Protein AF-K1TNN7-F1 (afdb_monomer)

Solvent-accessible surface area (backbone atoms only — not comparable to full-atom values): 4662 Å² total; per-residue (Å²): 96,80,46,77,43,74,40,47,73,35,65,42,70,88,71,54,43,70,38,89,86,79,72,42,76,49,61,84,90,46,55,75,38,64,34,69,69,36,52,53,52,46,48,53,51,46,54,46,20,73,76,62,68,34,49,76,44,77,47,70,86,70,63,82,76,45,52,58,48,53,52,50,53,60,72,74,105

Organism: NCBI:txid408170

Structure (mmCIF, N/CA/C/O backbone):
data_AF-K1TNN7-F1
#
_entry.id   AF-K1TNN7-F1
#
loop_
_atom_site.group_PDB
_atom_site.id
_atom_site.type_symbol
_atom_site.label_atom_id
_atom_site.label_alt_id
_atom_site.label_comp_id
_atom_site.label_asym_id
_atom_site.label_entity_id
_atom_site.label_seq_id
_atom_site.pdbx_PDB_ins_code
_atom_site.Cartn_x
_atom_site.Cartn_y
_atom_site.Cart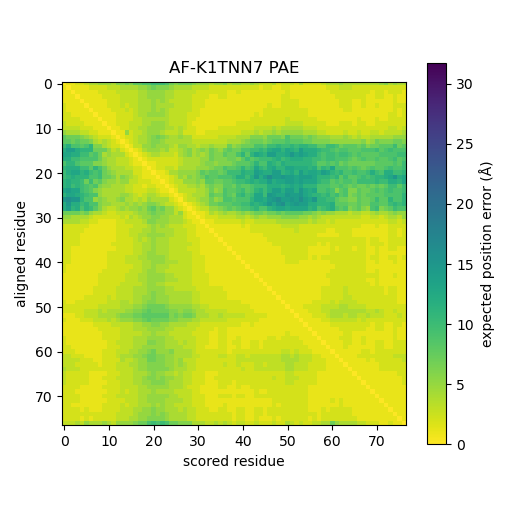n_z
_atom_site.occupancy
_atom_site.B_iso_or_equiv
_atom_site.auth_seq_id
_atom_site.auth_comp_id
_atom_site.auth_asym_id
_atom_site.auth_atom_id
_atom_site.pdbx_PDB_model_num
ATOM 1 N N . MET A 1 1 ? -14.700 4.278 15.212 1.00 97.00 1 MET A N 1
ATOM 2 C CA . MET A 1 1 ? -14.578 4.985 13.911 1.00 97.00 1 MET A CA 1
ATOM 3 C C . MET A 1 1 ? -14.145 3.985 12.840 1.00 97.00 1 MET A C 1
ATOM 5 O O . MET A 1 1 ? -13.464 3.032 13.198 1.00 97.00 1 MET A O 1
ATOM 9 N N . LYS A 1 2 ? -14.553 4.144 11.573 1.00 98.44 2 LYS A N 1
ATOM 10 C CA . LYS A 1 2 ? -14.109 3.285 10.457 1.00 98.44 2 LYS A CA 1
ATOM 11 C C . LYS A 1 2 ? -13.353 4.138 9.442 1.00 98.44 2 LYS A C 1
ATOM 13 O O . LYS A 1 2 ? -13.887 5.166 9.036 1.00 98.44 2 LYS A O 1
ATOM 18 N N . ILE A 1 3 ? -12.153 3.714 9.060 1.00 98.69 3 ILE A N 1
ATOM 19 C CA . ILE A 1 3 ? -11.280 4.422 8.117 1.00 98.69 3 ILE A CA 1
ATOM 20 C C . ILE A 1 3 ? -10.956 3.475 6.966 1.00 98.69 3 ILE A C 1
ATOM 22 O O . ILE A 1 3 ? -10.631 2.311 7.198 1.00 98.69 3 ILE A O 1
ATOM 26 N N . VAL A 1 4 ? -11.042 3.977 5.735 1.00 98.69 4 VAL A N 1
ATOM 27 C CA . VAL A 1 4 ? -10.558 3.271 4.547 1.00 98.69 4 VAL A CA 1
ATOM 28 C C . VAL A 1 4 ? -9.374 4.043 3.983 1.00 98.69 4 VAL A C 1
ATOM 30 O O . VAL A 1 4 ? -9.510 5.232 3.703 1.00 98.69 4 VAL A O 1
ATOM 33 N N . VAL A 1 5 ? -8.236 3.373 3.820 1.00 98.75 5 VAL A N 1
ATOM 34 C CA . VAL A 1 5 ? -7.030 3.939 3.206 1.00 98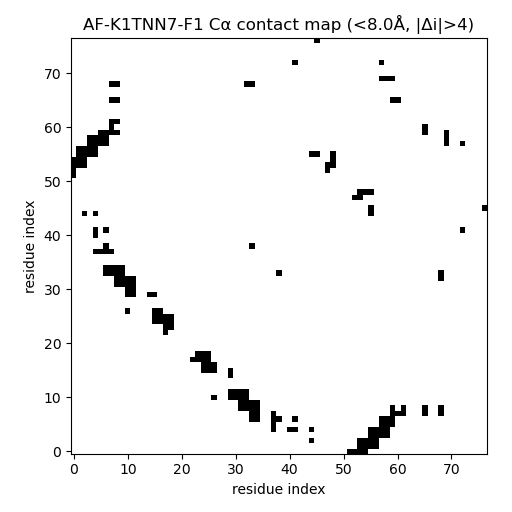.75 5 VAL 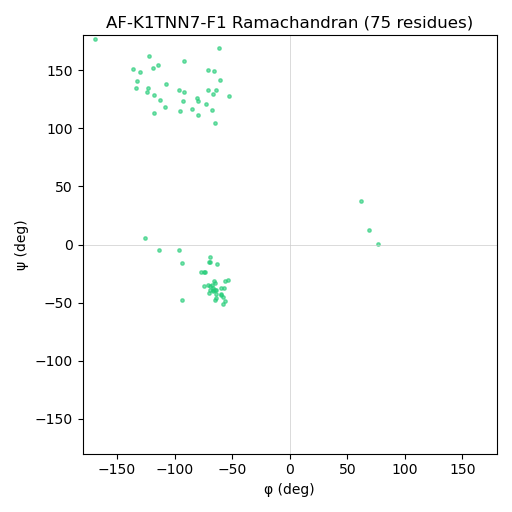A CA 1
ATOM 35 C C . VAL A 1 5 ? -6.844 3.300 1.836 1.00 98.75 5 VAL A C 1
ATOM 37 O O . VAL A 1 5 ? -6.695 2.082 1.718 1.00 98.75 5 VAL A O 1
ATOM 40 N N . CYS A 1 6 ? -6.879 4.122 0.794 1.00 98.69 6 CYS A N 1
ATOM 41 C CA . CYS A 1 6 ? -6.545 3.694 -0.557 1.00 98.69 6 CYS A CA 1
ATOM 42 C C . CYS A 1 6 ? -5.031 3.790 -0.729 1.00 98.69 6 CYS A C 1
ATOM 44 O O . CYS A 1 6 ? -4.493 4.891 -0.668 1.00 98.69 6 CYS A O 1
ATOM 46 N N . ILE A 1 7 ? -4.372 2.657 -0.955 1.00 98.69 7 ILE A N 1
ATOM 47 C CA . ILE A 1 7 ? -2.933 2.602 -1.219 1.00 98.69 7 ILE A CA 1
ATOM 48 C C . ILE A 1 7 ? -2.670 2.115 -2.640 1.00 98.69 7 ILE A C 1
ATOM 50 O O . ILE A 1 7 ? -3.469 1.374 -3.226 1.00 98.69 7 ILE A O 1
ATOM 54 N N . LYS A 1 8 ? -1.530 2.496 -3.203 1.00 98.62 8 LYS A N 1
ATOM 55 C CA . LYS A 1 8 ? -1.139 2.153 -4.564 1.00 98.62 8 LYS A CA 1
ATOM 56 C C . LYS A 1 8 ? 0.295 1.658 -4.616 1.00 98.62 8 LYS A C 1
ATOM 58 O O . LYS A 1 8 ? 1.204 2.264 -4.058 1.00 98.62 8 LYS A O 1
ATOM 63 N N . GLN A 1 9 ? 0.486 0.562 -5.343 1.00 98.25 9 GLN A N 1
ATOM 64 C CA . GLN A 1 9 ? 1.813 0.079 -5.689 1.00 98.25 9 GLN A CA 1
ATOM 65 C C . GLN A 1 9 ? 2.323 0.887 -6.883 1.00 98.25 9 GLN A C 1
ATOM 67 O O . GLN A 1 9 ? 1.642 0.981 -7.911 1.00 98.25 9 GLN A O 1
ATOM 72 N N . VAL A 1 10 ? 3.507 1.474 -6.747 1.00 96.06 10 VAL A N 1
ATOM 73 C CA . VAL A 1 10 ? 4.162 2.276 -7.784 1.00 96.06 10 VAL A CA 1
ATOM 74 C C . VAL A 1 10 ? 5.603 1.800 -7.972 1.00 96.06 10 VAL A C 1
ATOM 76 O O . VAL A 1 10 ? 6.217 1.340 -7.011 1.00 96.06 10 VAL A O 1
ATOM 79 N N . PRO A 1 11 ? 6.175 1.885 -9.184 1.00 93.19 11 PRO A N 1
ATOM 80 C CA . PRO A 1 11 ? 7.618 1.758 -9.346 1.00 93.19 11 PRO A CA 1
ATOM 81 C C . PRO A 1 11 ? 8.318 2.862 -8.553 1.00 93.19 11 PRO A C 1
ATOM 83 O O . PRO A 1 11 ? 7.843 4.000 -8.555 1.00 93.19 11 PRO A O 1
ATOM 86 N N . ASP A 1 12 ? 9.446 2.551 -7.926 1.00 93.25 12 ASP A N 1
ATOM 87 C CA . ASP A 1 12 ? 10.257 3.558 -7.250 1.00 93.25 12 ASP A CA 1
ATOM 88 C C . ASP A 1 12 ? 10.817 4.563 -8.266 1.00 93.25 12 ASP A C 1
ATOM 90 O O . ASP A 1 12 ? 11.754 4.28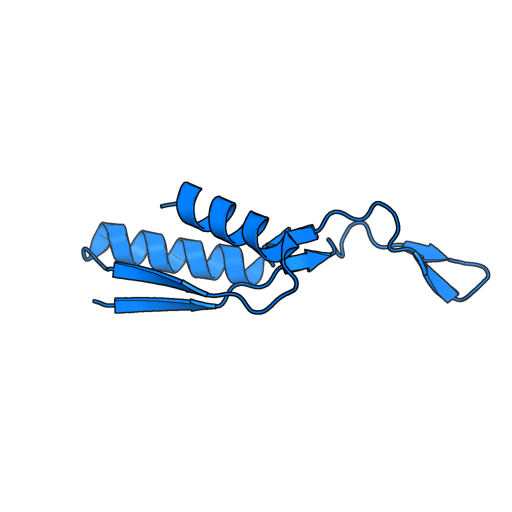7 -9.017 1.00 93.25 12 ASP A O 1
ATOM 94 N N . THR A 1 13 ? 10.224 5.755 -8.299 1.00 87.94 13 THR A N 1
ATOM 95 C CA . THR A 1 13 ? 10.598 6.801 -9.251 1.00 87.94 13 THR A CA 1
ATOM 96 C C . THR A 1 13 ? 11.976 7.396 -8.990 1.00 87.94 13 THR A C 1
ATOM 98 O O . THR A 1 13 ? 12.508 8.059 -9.878 1.00 87.94 13 THR A O 1
ATOM 101 N N . THR A 1 14 ? 12.561 7.171 -7.810 1.00 87.19 14 THR A N 1
ATOM 102 C CA . THR A 1 14 ? 13.916 7.642 -7.483 1.00 87.19 14 THR A CA 1
ATOM 103 C C . THR A 1 14 ? 15.001 6.813 -8.174 1.00 87.19 14 THR A C 1
ATOM 105 O O . THR A 1 14 ? 16.081 7.329 -8.456 1.00 87.19 14 THR A O 1
ATOM 108 N N . GLU A 1 15 ? 14.679 5.569 -8.541 1.00 84.38 15 GLU A N 1
ATOM 109 C CA . GLU A 1 15 ? 15.566 4.638 -9.250 1.00 84.38 15 GLU A CA 1
ATOM 110 C C . GLU A 1 15 ? 15.348 4.641 -10.775 1.00 84.38 15 GLU A C 1
ATOM 112 O O . GLU A 1 15 ? 16.091 3.999 -11.524 1.00 84.38 15 GLU A O 1
ATOM 117 N N . ILE A 1 16 ? 14.345 5.376 -11.272 1.00 84.75 16 ILE A N 1
ATOM 118 C CA . ILE A 1 16 ? 14.059 5.457 -12.708 1.00 84.75 16 ILE A CA 1
ATOM 119 C C . ILE A 1 16 ? 15.146 6.260 -13.422 1.00 84.75 16 ILE A C 1
ATOM 121 O O . ILE A 1 16 ? 15.497 7.377 -13.040 1.00 84.75 16 ILE A O 1
ATOM 125 N N . ARG A 1 17 ? 15.626 5.710 -14.539 1.00 85.00 17 ARG A N 1
ATOM 126 C CA . ARG A 1 17 ? 16.604 6.360 -15.416 1.00 85.00 17 ARG A CA 1
ATOM 127 C C . ARG A 1 17 ? 16.019 6.570 -16.805 1.00 85.00 17 ARG A C 1
ATOM 129 O O . ARG A 1 17 ? 15.155 5.819 -17.252 1.00 85.00 17 ARG A O 1
ATOM 136 N N . LEU A 1 18 ? 16.505 7.595 -17.493 1.00 88.12 18 LEU A N 1
ATOM 137 C CA . LEU A 1 18 ? 16.241 7.808 -18.912 1.00 88.12 18 LEU A CA 1
ATOM 138 C C . LEU A 1 18 ? 17.351 7.150 -19.721 1.00 88.12 18 LEU A C 1
ATOM 140 O O . LEU A 1 18 ? 18.531 7.364 -19.442 1.00 88.12 18 LEU A O 1
ATOM 144 N N . ASP A 1 19 ? 16.970 6.374 -20.728 1.00 88.00 19 ASP A N 1
ATOM 145 C CA . ASP A 1 19 ? 17.899 5.948 -21.763 1.00 88.00 19 ASP A CA 1
ATOM 146 C C . ASP A 1 19 ? 18.314 7.190 -22.575 1.00 88.00 19 ASP A C 1
ATOM 148 O O . ASP A 1 19 ? 17.464 7.809 -23.226 1.00 88.00 19 ASP A O 1
ATOM 152 N N . PRO A 1 20 ? 19.601 7.579 -22.553 1.00 87.62 20 PRO A N 1
ATOM 153 C CA . PRO A 1 20 ? 20.069 8.788 -23.223 1.00 87.62 20 PRO A CA 1
ATOM 154 C C . PRO A 1 20 ? 20.041 8.684 -24.756 1.00 87.62 20 PRO A C 1
ATOM 156 O O . PRO A 1 20 ? 20.152 9.708 -25.426 1.00 87.62 20 PRO A O 1
ATOM 159 N N . VAL A 1 21 ? 19.911 7.479 -25.319 1.00 90.75 21 VAL A N 1
ATOM 160 C CA . VAL A 1 21 ? 19.884 7.238 -26.768 1.00 90.75 21 VAL A CA 1
ATOM 161 C C . VAL A 1 21 ? 18.451 7.212 -27.288 1.00 90.75 21 VAL A C 1
ATOM 163 O O . VAL A 1 21 ? 18.150 7.849 -28.295 1.00 90.75 21 VAL A O 1
ATOM 166 N N . THR A 1 22 ? 17.562 6.480 -26.614 1.00 90.88 22 THR A N 1
ATOM 167 C CA . THR A 1 22 ? 16.172 6.298 -27.073 1.00 90.88 22 THR A CA 1
ATOM 168 C C . THR A 1 22 ? 15.191 7.303 -26.472 1.00 90.88 22 THR A C 1
ATOM 170 O O . THR A 1 22 ? 14.079 7.446 -26.980 1.00 90.88 22 THR A O 1
ATOM 173 N N . GLY A 1 23 ? 15.570 7.996 -25.392 1.00 86.94 23 GLY A N 1
ATOM 174 C CA . GLY A 1 23 ? 14.684 8.890 -24.642 1.00 86.94 23 GLY A CA 1
ATOM 175 C C . GLY A 1 23 ? 13.571 8.160 -23.883 1.00 86.94 23 GLY A C 1
ATOM 176 O O . GLY A 1 23 ? 12.615 8.794 -23.436 1.00 86.94 23 GLY A O 1
ATOM 177 N N . THR A 1 24 ? 13.661 6.833 -23.753 1.00 88.88 24 THR A N 1
ATOM 178 C CA . THR A 1 24 ? 12.664 6.014 -23.055 1.00 88.88 24 THR A CA 1
ATOM 179 C C . THR A 1 24 ? 13.022 5.824 -21.581 1.00 88.88 24 THR A C 1
ATOM 181 O O . THR A 1 24 ? 14.170 5.989 -21.169 1.00 88.88 24 THR A O 1
ATOM 184 N N . LEU A 1 25 ? 12.021 5.506 -20.756 1.00 86.69 25 LEU A N 1
ATOM 185 C CA . LEU A 1 25 ? 12.237 5.218 -19.339 1.00 86.69 25 LEU A CA 1
ATOM 1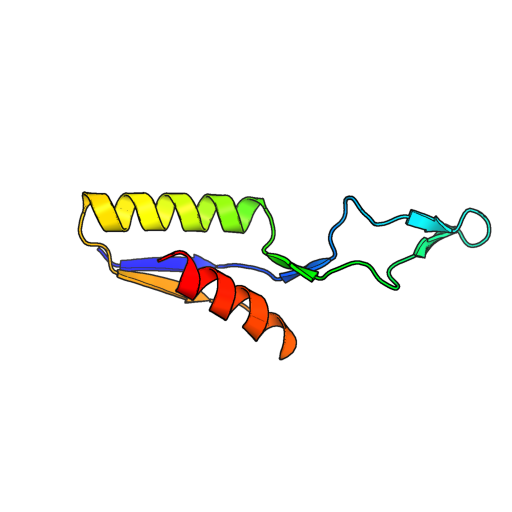86 C C . LEU A 1 25 ? 12.752 3.787 -19.171 1.00 86.69 25 LEU A C 1
ATOM 188 O O . LEU A 1 25 ? 12.064 2.836 -19.542 1.00 86.69 25 LEU A O 1
ATOM 192 N N . ILE A 1 26 ? 13.913 3.643 -18.538 1.00 84.56 26 ILE A N 1
ATOM 193 C CA . ILE A 1 26 ? 14.450 2.356 -18.101 1.00 84.56 26 ILE A CA 1
ATOM 194 C C . ILE A 1 26 ? 13.739 1.992 -16.797 1.00 84.56 26 ILE A C 1
ATOM 196 O O . ILE A 1 26 ? 13.903 2.666 -15.778 1.00 84.56 26 ILE A O 1
ATOM 200 N N . ARG A 1 27 ? 12.904 0.950 -16.856 1.00 75.88 27 ARG A N 1
ATOM 201 C CA . ARG A 1 27 ? 12.107 0.448 -15.721 1.00 75.88 27 ARG A CA 1
ATOM 202 C C . ARG A 1 27 ? 12.519 -0.951 -15.262 1.00 75.88 27 ARG A C 1
ATOM 204 O O . ARG A 1 27 ? 11.986 -1.440 -14.271 1.00 75.88 27 ARG A O 1
ATOM 211 N N . ASP A 1 28 ? 13.452 -1.588 -15.965 1.00 82.88 28 ASP A N 1
ATOM 212 C CA . ASP A 1 28 ? 13.952 -2.910 -15.597 1.00 82.88 28 ASP A CA 1
ATOM 213 C C . ASP A 1 28 ? 14.716 -2.848 -14.273 1.00 82.88 28 ASP A C 1
ATOM 215 O O . ASP A 1 28 ? 15.595 -2.009 -14.083 1.00 82.88 28 ASP A O 1
ATOM 219 N N . GLY A 1 29 ? 14.363 -3.741 -13.349 1.00 83.00 29 GLY A N 1
ATOM 220 C CA . GLY A 1 29 ? 14.972 -3.810 -12.020 1.00 83.00 29 GLY A CA 1
ATOM 221 C C . GLY A 1 29 ? 14.508 -2.732 -11.036 1.00 83.00 29 GLY A C 1
ATOM 222 O O . GLY A 1 29 ? 14.954 -2.756 -9.891 1.00 83.00 29 GLY A O 1
ATOM 223 N N . VAL A 1 30 ? 13.607 -1.825 -11.433 1.00 88.44 30 VAL A N 1
ATOM 224 C CA . VAL A 1 30 ? 13.032 -0.832 -10.516 1.00 88.44 30 VAL A CA 1
ATOM 225 C C . VAL A 1 30 ? 12.044 -1.537 -9.578 1.00 88.44 30 VAL A C 1
ATOM 227 O O . VAL A 1 30 ? 11.075 -2.139 -10.059 1.00 88.44 30 VAL A O 1
ATOM 230 N N . PRO A 1 31 ? 12.256 -1.492 -8.251 1.00 91.56 31 PRO A N 1
ATOM 231 C CA . PRO A 1 31 ? 11.363 -2.147 -7.309 1.00 91.56 31 PRO A CA 1
ATOM 232 C C . PRO A 1 31 ? 9.983 -1.486 -7.323 1.00 91.56 31 PRO A C 1
ATOM 234 O O . PRO A 1 31 ? 9.835 -0.288 -7.563 1.00 91.56 31 PRO A O 1
ATOM 237 N N . SER A 1 32 ? 8.958 -2.287 -7.054 1.00 94.25 32 SER A N 1
ATOM 238 C CA . SER A 1 32 ? 7.607 -1.789 -6.810 1.00 94.25 32 SER A CA 1
ATOM 239 C C . SER A 1 32 ? 7.417 -1.576 -5.311 1.00 94.25 32 SER A C 1
ATOM 241 O O . SER A 1 32 ? 7.594 -2.512 -4.535 1.00 94.25 32 SER A O 1
ATOM 243 N N . ILE A 1 33 ? 7.056 -0.361 -4.913 1.00 96.62 33 ILE A N 1
ATOM 244 C CA . ILE A 1 33 ? 6.898 0.063 -3.517 1.00 96.62 33 ILE A CA 1
ATOM 245 C C . ILE A 1 33 ? 5.478 0.577 -3.266 1.00 96.62 33 ILE A C 1
ATOM 247 O O . ILE A 1 33 ? 4.750 0.912 -4.206 1.00 96.62 33 ILE A O 1
ATOM 251 N N . MET A 1 34 ? 5.068 0.660 -1.999 1.00 98.19 34 MET A N 1
ATOM 252 C CA . MET A 1 34 ? 3.905 1.468 -1.631 1.00 98.19 34 MET A CA 1
ATOM 253 C C . MET A 1 34 ? 4.211 2.940 -1.928 1.00 98.19 34 MET A C 1
ATOM 255 O O . MET A 1 34 ? 5.285 3.428 -1.571 1.00 98.19 34 MET A O 1
ATOM 259 N N . ASN A 1 35 ? 3.284 3.644 -2.579 1.00 98.25 35 ASN A N 1
ATOM 260 C CA . ASN A 1 35 ? 3.429 5.074 -2.832 1.00 98.25 35 ASN A CA 1
ATOM 261 C C . ASN A 1 35 ? 3.728 5.821 -1.512 1.00 98.25 35 ASN A C 1
ATOM 263 O O . ASN A 1 35 ? 2.978 5.639 -0.549 1.00 98.25 35 ASN A O 1
ATOM 267 N N . PRO A 1 36 ? 4.784 6.654 -1.435 1.00 97.75 36 PRO A N 1
ATOM 268 C CA . PRO A 1 36 ? 5.177 7.309 -0.186 1.00 97.75 36 PRO A CA 1
ATOM 269 C C . PRO A 1 36 ? 4.072 8.155 0.459 1.00 97.75 36 PRO A C 1
ATOM 271 O O . PRO A 1 36 ? 3.925 8.129 1.681 1.00 97.75 36 PRO A O 1
ATOM 274 N N . ASP A 1 37 ? 3.257 8.847 -0.343 1.00 98.31 37 ASP A N 1
ATOM 275 C CA . ASP A 1 37 ? 2.134 9.642 0.177 1.00 98.31 37 ASP A CA 1
ATOM 276 C C . ASP A 1 37 ? 1.052 8.748 0.798 1.00 98.31 37 ASP A C 1
ATOM 278 O O . ASP A 1 37 ? 0.484 9.066 1.844 1.00 98.31 37 ASP A O 1
ATOM 282 N N . ASP A 1 38 ? 0.806 7.587 0.189 1.00 98.56 38 ASP A N 1
ATOM 283 C CA . ASP A 1 38 ? -0.165 6.614 0.685 1.00 98.56 38 ASP A CA 1
ATOM 284 C C . ASP A 1 38 ? 0.332 5.980 1.990 1.00 98.56 38 ASP A C 1
ATOM 286 O O . ASP A 1 38 ? -0.462 5.744 2.901 1.00 98.56 38 ASP A O 1
ATOM 290 N N . LYS A 1 39 ? 1.650 5.762 2.115 1.00 98.25 39 LYS A N 1
ATOM 291 C CA . LYS A 1 39 ? 2.286 5.274 3.346 1.00 98.25 39 LYS A CA 1
ATOM 292 C C . LYS A 1 39 ? 2.132 6.270 4.495 1.00 98.25 39 LYS A C 1
ATOM 294 O O . LYS A 1 39 ? 1.798 5.864 5.604 1.00 98.25 39 LYS A O 1
ATOM 299 N N . ALA A 1 40 ? 2.305 7.565 4.228 1.00 98.56 40 ALA A N 1
ATOM 300 C CA . ALA A 1 40 ? 2.036 8.614 5.211 1.00 98.56 40 ALA A CA 1
ATOM 301 C C . ALA A 1 40 ? 0.543 8.680 5.592 1.00 98.56 40 ALA A C 1
ATOM 303 O O . ALA A 1 40 ? 0.202 8.854 6.761 1.00 98.56 40 ALA A O 1
ATOM 304 N N . GLY A 1 41 ? -0.359 8.494 4.621 1.00 98.69 41 GLY A N 1
ATOM 305 C CA . GLY A 1 41 ? -1.800 8.413 4.873 1.00 98.69 41 GLY A CA 1
ATOM 306 C C . GLY A 1 41 ? -2.200 7.206 5.728 1.00 98.69 41 GLY A C 1
ATOM 307 O O . GLY A 1 41 ? -3.060 7.330 6.603 1.00 98.69 41 GLY A O 1
ATOM 308 N N . LEU A 1 42 ? -1.562 6.053 5.506 1.00 98.75 42 LEU A N 1
ATOM 309 C CA . LEU A 1 42 ? -1.731 4.865 6.338 1.00 98.75 42 LEU A CA 1
ATOM 310 C C . LEU A 1 42 ? -1.236 5.115 7.765 1.00 98.75 42 LEU A C 1
ATOM 312 O O . LEU A 1 42 ? -1.976 4.817 8.696 1.00 98.75 42 LEU A O 1
ATOM 316 N N . GLU A 1 43 ? -0.058 5.719 7.938 1.00 98.62 43 GLU A N 1
ATOM 317 C CA . GLU A 1 43 ? 0.484 6.052 9.264 1.00 98.62 43 GLU A CA 1
ATOM 318 C C . GLU A 1 43 ? -0.489 6.920 10.071 1.00 98.62 43 GLU A C 1
ATOM 320 O O . GLU A 1 43 ? -0.858 6.568 11.187 1.00 98.62 43 GLU A O 1
ATOM 325 N N . MET A 1 44 ? -1.028 7.987 9.471 1.00 98.62 44 MET A N 1
ATOM 326 C CA . MET A 1 44 ? -2.031 8.828 10.134 1.00 98.62 44 MET A CA 1
ATOM 327 C C . MET A 1 44 ? -3.289 8.031 10.529 1.00 98.62 44 MET A C 1
ATOM 329 O O . MET A 1 44 ? -3.888 8.264 11.580 1.00 98.62 44 MET A O 1
ATOM 333 N N . ALA A 1 45 ? -3.725 7.078 9.698 1.00 98.75 45 ALA A N 1
ATOM 334 C CA . ALA A 1 45 ? -4.858 6.217 10.031 1.00 98.75 45 ALA A CA 1
ATOM 335 C C . ALA A 1 45 ? -4.551 5.272 11.207 1.00 98.75 45 ALA A C 1
ATOM 337 O O . ALA A 1 45 ? -5.453 5.000 12.006 1.00 98.75 45 ALA A O 1
ATOM 338 N N . LEU A 1 46 ? -3.307 4.798 11.323 1.00 98.62 46 LEU A N 1
ATOM 339 C CA . LEU A 1 46 ? -2.829 3.983 12.441 1.00 98.62 46 LEU A CA 1
ATOM 340 C C . LEU A 1 46 ? -2.713 4.807 13.731 1.00 98.62 46 LEU A C 1
ATOM 342 O O . LEU A 1 46 ? -3.215 4.372 14.765 1.00 98.62 46 LEU A O 1
ATOM 346 N N . GLU A 1 47 ? -2.214 6.042 13.667 1.00 98.62 47 GLU A N 1
ATOM 347 C CA . GLU A 1 47 ? -2.228 6.963 14.814 1.00 98.62 47 GLU A CA 1
ATOM 348 C C . GLU A 1 47 ? -3.660 7.198 15.330 1.00 98.62 47 GLU A C 1
ATOM 350 O O . GLU A 1 47 ? -3.938 7.110 16.530 1.00 98.62 47 GLU A O 1
ATOM 355 N N . LEU A 1 48 ? -4.619 7.424 14.421 1.00 98.56 48 LEU A N 1
ATOM 356 C CA . LEU A 1 48 ? -6.037 7.553 14.778 1.00 98.56 48 LEU A CA 1
ATOM 357 C C . LEU A 1 48 ? -6.624 6.248 15.334 1.00 98.56 48 LEU A C 1
ATOM 359 O O . LEU A 1 48 ? -7.549 6.288 16.156 1.00 98.56 48 LEU A O 1
ATOM 363 N N . LYS A 1 49 ? -6.129 5.089 14.888 1.00 98.44 49 LYS A N 1
ATOM 364 C CA . LYS A 1 49 ? -6.501 3.789 15.451 1.00 98.44 49 LYS A CA 1
ATOM 365 C C . LYS A 1 49 ? -6.030 3.671 16.892 1.00 98.44 49 LYS A C 1
ATOM 367 O O . LYS A 1 49 ? -6.857 3.324 17.735 1.00 98.44 49 LYS A O 1
ATOM 372 N N . ASP A 1 50 ? -4.782 4.007 17.180 1.00 98.38 50 ASP A N 1
ATOM 373 C CA . ASP A 1 50 ? -4.222 3.926 18.529 1.00 98.38 50 ASP A CA 1
ATOM 374 C C . ASP A 1 50 ? -4.885 4.925 19.482 1.00 98.38 50 ASP A C 1
ATOM 376 O O . ASP A 1 50 ? -5.209 4.587 20.622 1.00 98.38 50 ASP A O 1
ATOM 380 N N . GLN A 1 51 ? -5.178 6.136 19.001 1.00 98.44 51 GLN A N 1
ATOM 381 C CA . GLN A 1 51 ? -5.796 7.179 19.818 1.00 98.44 51 GLN A CA 1
ATOM 382 C C . GLN A 1 51 ? -7.290 6.936 20.088 1.00 98.44 51 GLN A C 1
ATOM 384 O O . GLN A 1 51 ? -7.785 7.270 21.168 1.00 98.44 51 GLN A O 1
ATOM 389 N N . TYR A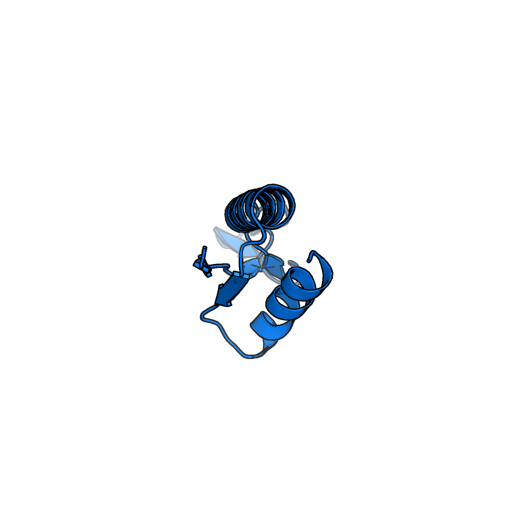 1 52 ? -8.029 6.386 19.119 1.00 98.12 52 TYR A N 1
ATOM 390 C CA . TYR A 1 52 ? -9.499 6.343 19.163 1.00 98.12 52 TYR A CA 1
ATOM 391 C C . TYR A 1 52 ? -10.110 4.945 18.989 1.00 98.12 52 TYR A C 1
ATOM 393 O O . TYR A 1 52 ? -11.334 4.825 18.869 1.00 98.12 52 TYR A O 1
ATOM 401 N N . GLY A 1 53 ? -9.300 3.884 18.937 1.00 97.69 53 GLY A N 1
ATOM 402 C CA . GLY A 1 53 ? -9.767 2.515 18.693 1.00 97.69 53 GLY A CA 1
ATOM 403 C C . GLY A 1 53 ? -10.443 2.355 17.326 1.00 97.69 53 GLY A C 1
ATOM 404 O O . GLY A 1 53 ? -11.485 1.703 17.207 1.00 97.69 53 GLY A O 1
ATOM 405 N N . ALA A 1 54 ? -9.928 3.029 16.294 1.00 98.44 54 ALA A N 1
ATOM 406 C CA . ALA A 1 54 ? -10.497 2.972 14.949 1.00 98.44 54 ALA A CA 1
ATOM 407 C C . ALA A 1 54 ? -10.262 1.609 14.272 1.00 98.44 54 ALA A C 1
ATOM 409 O O . ALA A 1 54 ? -9.262 0.937 14.499 1.00 98.44 54 ALA A O 1
ATOM 410 N N . HIS A 1 55 ? -11.183 1.214 13.392 1.00 98.50 55 HIS A N 1
ATOM 411 C CA . HIS A 1 55 ? -10.979 0.084 12.490 1.00 98.50 55 HIS A CA 1
ATOM 412 C C . HIS A 1 55 ? -10.476 0.606 11.144 1.00 98.50 55 HIS A C 1
ATOM 414 O O . HIS A 1 55 ? -11.218 1.307 10.446 1.00 98.50 55 HIS A O 1
ATOM 420 N N . VAL A 1 56 ? -9.245 0.251 10.787 1.00 98.75 56 VAL A N 1
ATOM 421 C CA . VAL A 1 56 ? -8.608 0.633 9.522 1.00 98.75 56 VAL A CA 1
ATOM 422 C C . VAL A 1 56 ? -8.780 -0.501 8.518 1.00 98.75 56 VAL A C 1
ATOM 424 O O . VAL A 1 56 ? -8.599 -1.674 8.829 1.00 98.75 56 VAL A O 1
ATOM 427 N N . THR A 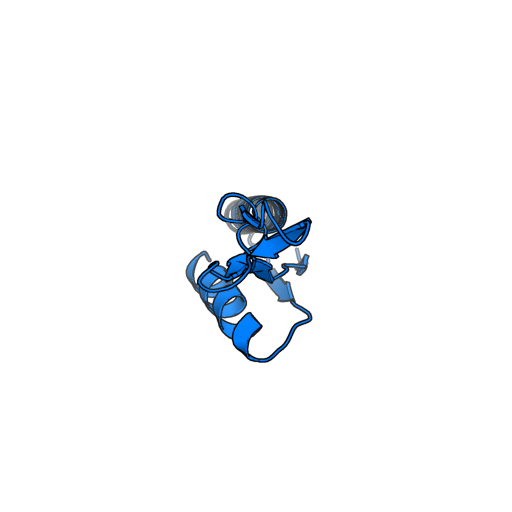1 57 ? -9.199 -0.161 7.307 1.00 98.81 57 THR A N 1
ATOM 428 C CA . THR A 1 57 ? -9.280 -1.084 6.176 1.00 98.81 57 THR A CA 1
ATOM 429 C C . THR A 1 57 ? -8.472 -0.506 5.036 1.00 98.81 57 THR A C 1
ATOM 431 O O . THR A 1 57 ? -8.626 0.663 4.696 1.00 98.81 57 THR A O 1
ATOM 434 N N . VAL A 1 58 ? -7.618 -1.323 4.441 1.00 98.56 58 VAL A N 1
ATOM 435 C CA . VAL A 1 58 ? -6.749 -0.905 3.347 1.00 98.56 58 VAL A CA 1
ATOM 436 C C . VAL A 1 58 ? -7.264 -1.511 2.049 1.00 98.56 58 VAL A C 1
ATOM 438 O O . VAL A 1 58 ? -7.681 -2.669 2.022 1.00 98.56 58 VAL A O 1
ATOM 441 N N . ILE A 1 59 ? -7.266 -0.722 0.978 1.00 98.62 59 ILE A N 1
ATOM 442 C CA . ILE A 1 59 ? -7.664 -1.173 -0.355 1.00 98.62 59 ILE A CA 1
ATOM 443 C C . ILE A 1 59 ? -6.644 -0.720 -1.391 1.00 98.62 59 ILE A C 1
ATOM 445 O O . ILE A 1 59 ? -6.145 0.403 -1.348 1.00 98.62 59 ILE A O 1
ATOM 449 N N . THR A 1 60 ? -6.365 -1.591 -2.355 1.00 98.69 60 THR A N 1
ATOM 450 C CA . THR A 1 60 ? -5.582 -1.254 -3.539 1.00 98.69 60 THR A CA 1
ATOM 451 C C . THR A 1 60 ? -6.233 -1.842 -4.782 1.00 98.69 60 THR A C 1
ATOM 453 O O . THR A 1 60 ? -6.914 -2.866 -4.719 1.00 98.69 60 THR A O 1
ATOM 456 N N . MET A 1 61 ? -6.026 -1.185 -5.918 1.00 98.56 61 MET A N 1
ATOM 457 C CA . MET A 1 61 ? -6.404 -1.697 -7.229 1.00 98.56 61 MET A CA 1
ATOM 458 C C . MET A 1 61 ? -5.131 -1.853 -8.052 1.00 98.56 61 MET A C 1
ATOM 460 O O . MET A 1 61 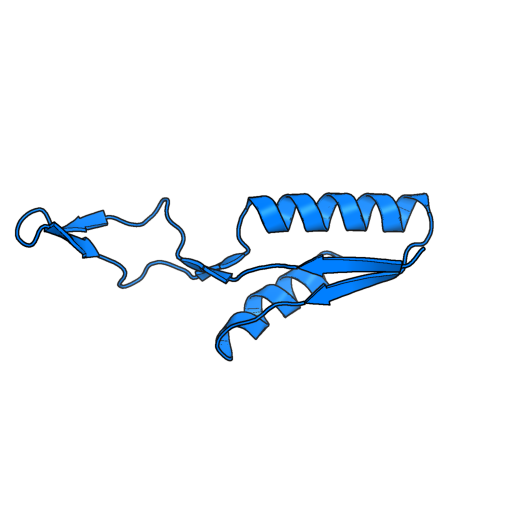? -4.489 -0.865 -8.410 1.00 98.56 61 MET A O 1
ATOM 464 N N . GLY A 1 62 ? -4.781 -3.094 -8.368 1.00 97.19 62 GLY A N 1
ATOM 465 C C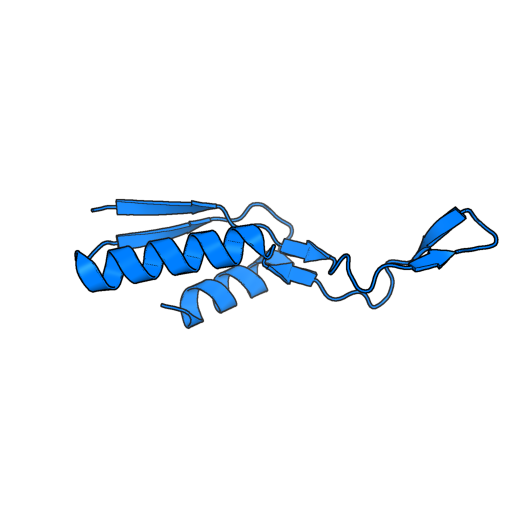A . GLY A 1 62 ? -3.566 -3.406 -9.101 1.00 97.19 62 GLY A CA 1
ATOM 466 C C . GLY A 1 62 ? -3.523 -4.859 -9.572 1.00 97.19 62 GLY A C 1
ATOM 467 O O . GLY A 1 62 ? -4.445 -5.630 -9.294 1.00 97.19 62 GLY A O 1
ATOM 468 N N . PRO A 1 63 ? -2.468 -5.233 -10.313 1.00 97.50 63 PRO A N 1
ATOM 469 C CA . PRO A 1 63 ? -2.187 -6.628 -10.646 1.00 97.50 63 PRO A CA 1
ATOM 470 C C . PRO A 1 63 ? -1.941 -7.471 -9.376 1.00 97.50 63 PRO A C 1
ATOM 472 O O . PRO A 1 63 ? -1.731 -6.902 -8.306 1.00 97.50 63 PRO A O 1
ATOM 475 N N . PRO A 1 64 ? -1.894 -8.816 -9.472 1.00 98.00 64 PRO A N 1
ATOM 476 C CA . PRO A 1 64 ? -1.732 -9.693 -8.306 1.00 98.00 64 PRO A CA 1
ATOM 477 C C . PRO A 1 64 ? -0.527 -9.378 -7.401 1.00 98.00 64 PRO A C 1
ATOM 479 O O . PRO A 1 64 ? -0.620 -9.557 -6.195 1.00 98.00 64 PRO A O 1
ATOM 482 N N . GLN A 1 65 ? 0.571 -8.846 -7.952 1.00 96.56 65 GLN A N 1
ATOM 483 C CA . GLN A 1 65 ? 1.749 -8.401 -7.183 1.00 96.56 65 GLN A CA 1
ATOM 484 C C . GLN A 1 65 ? 1.476 -7.245 -6.201 1.00 96.56 65 GLN A C 1
ATOM 486 O O . GLN A 1 65 ? 2.281 -6.991 -5.311 1.00 96.56 65 GLN A O 1
ATOM 491 N N . ALA A 1 66 ? 0.358 -6.524 -6.335 1.00 98.00 66 ALA A N 1
ATOM 492 C CA . ALA A 1 66 ? -0.027 -5.490 -5.375 1.00 98.00 66 ALA A CA 1
ATOM 493 C C . ALA A 1 66 ? -0.428 -6.080 -4.005 1.00 98.00 66 ALA A C 1
ATOM 495 O O . ALA A 1 66 ? -0.541 -5.336 -3.034 1.00 98.00 66 ALA A O 1
ATOM 496 N N . ASP A 1 67 ? -0.598 -7.406 -3.904 1.00 98.12 67 ASP A N 1
ATOM 497 C CA . ASP A 1 67 ? -0.754 -8.117 -2.628 1.00 98.12 67 ASP A CA 1
ATOM 498 C C . ASP A 1 67 ? 0.420 -7.852 -1.668 1.00 98.12 67 ASP A C 1
ATOM 500 O O . ASP A 1 67 ? 0.214 -7.752 -0.460 1.00 98.12 67 ASP A O 1
ATOM 504 N N . ASP A 1 68 ? 1.632 -7.636 -2.190 1.00 98.00 68 ASP A N 1
ATOM 505 C CA . ASP A 1 68 ? 2.825 -7.382 -1.374 1.00 98.00 68 ASP A CA 1
ATOM 506 C C . ASP A 1 68 ? 2.669 -6.130 -0.500 1.00 98.00 68 ASP A C 1
ATOM 508 O O . ASP A 1 68 ? 2.963 -6.163 0.696 1.00 98.00 68 ASP A O 1
ATOM 512 N N . ILE A 1 69 ? 2.121 -5.044 -1.057 1.00 98.31 69 ILE A N 1
ATOM 513 C CA . ILE A 1 69 ? 1.912 -3.801 -0.298 1.00 98.31 69 ILE A CA 1
ATOM 514 C C . ILE A 1 69 ? 0.705 -3.886 0.644 1.00 98.31 69 ILE A C 1
ATOM 516 O O . ILE A 1 69 ? 0.660 -3.170 1.641 1.00 98.31 69 ILE A O 1
ATOM 520 N N . LEU A 1 70 ? -0.266 -4.770 0.373 1.00 98.50 70 LEU A N 1
ATOM 521 C CA . LEU A 1 70 ? -1.347 -5.063 1.322 1.00 98.50 70 LEU A CA 1
ATOM 522 C C . LEU A 1 70 ? -0.805 -5.818 2.540 1.00 98.50 70 LEU A C 1
ATOM 524 O O . LEU A 1 70 ? -1.206 -5.527 3.667 1.00 98.50 70 LEU A O 1
ATOM 528 N N . ARG A 1 71 ? 0.127 -6.756 2.332 1.00 98.38 71 ARG A N 1
ATOM 529 C CA . ARG A 1 71 ? 0.831 -7.454 3.419 1.00 98.38 71 ARG A CA 1
ATOM 530 C C . ARG A 1 71 ? 1.737 -6.513 4.202 1.00 98.38 71 ARG A C 1
ATOM 532 O O . ARG A 1 71 ? 1.757 -6.610 5.425 1.00 98.38 71 ARG A O 1
ATOM 539 N N . GLU A 1 72 ? 2.439 -5.603 3.522 1.00 98.38 72 GLU A N 1
ATOM 540 C CA . GLU A 1 72 ? 3.205 -4.533 4.175 1.00 98.38 72 GLU A CA 1
ATOM 541 C C . GLU A 1 72 ? 2.285 -3.686 5.061 1.00 98.38 72 GLU A C 1
ATOM 543 O O . GLU A 1 72 ? 2.550 -3.548 6.251 1.00 98.38 72 GLU A O 1
ATOM 548 N N . ALA A 1 73 ? 1.162 -3.204 4.519 1.00 98.50 73 ALA A N 1
ATOM 549 C CA . ALA A 1 73 ? 0.195 -2.412 5.273 1.00 98.50 73 ALA A CA 1
ATOM 550 C C . ALA A 1 73 ? -0.376 -3.170 6.483 1.00 98.50 73 ALA A C 1
ATOM 552 O O . ALA A 1 73 ? -0.467 -2.607 7.567 1.00 98.50 73 ALA A O 1
ATOM 553 N N . PHE A 1 74 ? -0.706 -4.456 6.325 1.00 98.12 74 PHE A N 1
ATOM 554 C CA . PHE A 1 74 ? -1.181 -5.299 7.426 1.00 98.12 74 PHE A CA 1
ATOM 555 C C . PHE A 1 74 ? -0.116 -5.520 8.511 1.00 98.12 74 PHE A C 1
ATOM 557 O O . PHE A 1 74 ? -0.446 -5.648 9.687 1.00 98.12 74 PHE A O 1
ATOM 564 N N . ALA A 1 75 ? 1.161 -5.585 8.127 1.00 98.38 75 ALA A N 1
ATOM 565 C CA . ALA A 1 75 ? 2.268 -5.722 9.068 1.00 98.38 75 ALA A CA 1
ATOM 566 C C . ALA A 1 75 ? 2.561 -4.422 9.839 1.00 98.38 75 ALA A C 1
ATOM 568 O O . ALA A 1 75 ? 3.134 -4.496 10.926 1.00 98.38 75 ALA A O 1
ATOM 569 N N . MET A 1 76 ? 2.180 -3.258 9.299 1.00 97.94 76 MET A N 1
ATOM 570 C CA . MET A 1 76 ? 2.333 -1.962 9.971 1.00 97.94 76 MET A CA 1
ATOM 571 C C . MET A 1 76 ? 1.368 -1.794 11.152 1.00 97.94 76 MET A C 1
ATOM 573 O O . MET A 1 76 ? 1.758 -1.205 12.158 1.00 97.94 76 MET A O 1
ATOM 577 N N . GLY A 1 77 ? 0.145 -2.332 11.066 1.00 94.06 77 GLY A N 1
ATOM 578 C CA . GLY A 1 77 ? -0.848 -2.296 12.146 1.00 94.06 77 GLY A CA 1
ATOM 579 C C . GLY A 1 77 ? -2.271 -2.148 11.644 1.00 94.06 77 GLY A C 1
ATOM 580 O O . GLY A 1 77 ? -3.132 -1.850 12.498 1.00 94.06 77 GLY A O 1
#

InterPro domains:
  IPR012255 Electron transfer flavoprotein, beta subunit [PTHR21294] (1-77)
  IPR014729 Rossmann-like alpha/beta/alpha sandwich fold [G3DSA:3.40.50.620] (1-77)
  IPR014730 Electron transfer flavoprotein, alpha/beta-subunit, N-terminal [PF01012] (23-77)

Sequence (77 aa):
MKIVVCIKQVPDTTEIRLDPVTGTLIRDGVPSIMNPDDKAGLEMALELKDQYGAHVTVITMGPPQADDILREAFAMG

Nearest PDB structures (foldseek):
  5ol2-assembly2_E  TM=9.420E-01  e=8.196E-10  Clostridioides difficile
  4l2i-assembly1_B  TM=8.881E-01  e=6.263E-09  Acidaminococcus fermentans DSM 20731
  7koe-assembly1_E  TM=9.695E-01  e=9.427E-08  Thermotoga maritima MSB8
  7qh2-assembly1_E  TM=8.555E-01  e=7.188E-08  Acetobacterium woodii
  6fah-assembly1_B  TM=9.210E-01  e=1.987E-07  Acetobacterium woodii DSM 1030

Mean predicted aligned error: 3.42 Å

pLDDT: mean 95.11, std 5.35, range [75.88, 98.81]

Radius of gyration: 15.58 Å; Cα contacts (8 Å, |Δi|>4): 99; chains: 1; bounding box: 35×19×47 Å

Secondary structure (DSSP, 8-state):
-EEEEE--EEE-TTS-EE-TTT--EE-TTPPEEE-HHHHHHHHHHHHHHHHH--EEEEE--SSGGGHHHHHHHHHH-

Foldseek 3Di:
DEEEQEKEWDFDPVPWDADPPPRDIDRPPGDTDIDPVSVVVLVVVVVCCVVPVYHYHYDYDDPPVCVVVVVVSVVVD